Protein AF-A0A401IUI4-F1 (afdb_monomer)

Mean predicted aligned error: 10.24 Å

Radius of gyration: 19.58 Å; Cα contacts (8 Å, |Δi|>4): 121; chains: 1; bounding box: 37×36×58 Å

Sequence (141 aa):
MIPFDHRYCDVHAPLHKQYQVTSHKQKLVDYKQYNRTQRDDKANSFYRTKQWEQVRNYVVNRDMNMCQVCGNTVTNRKIVDHCIRLEYCRNPLDTANLNTLCYRCHGIKTRMEKRMVEQGKENILQHAKFSWWKKAINEKL

Nearest PDB structures (foldseek):
  7ovb-assembly1_C  TM=7.526E-01  e=6.037E-02  Legionella pneumophila subsp. pneumophila str. Philadelphia 1
  5x42-assembly1_A  TM=7.875E-01  e=7.801E-02  Legionella pneumophila
  5x1h-assembly4_I  TM=8.045E-01  e=4.401E-01  Legionella pneumophila subsp. pneumophila str. Philadelphia 1
  2qnc-assembly1_B  TM=5.754E-01  e=3.872E-01  Tequatrovirus T4

Structure (mmCIF, N/CA/C/O backbone):
data_AF-A0A401IUI4-F1
#
_entry.id   AF-A0A401IUI4-F1
#
loop_
_atom_site.group_PDB
_atom_site.id
_atom_site.type_symbol
_atom_site.label_atom_id
_atom_site.label_alt_id
_atom_site.label_comp_id
_atom_site.label_asym_id
_atom_site.label_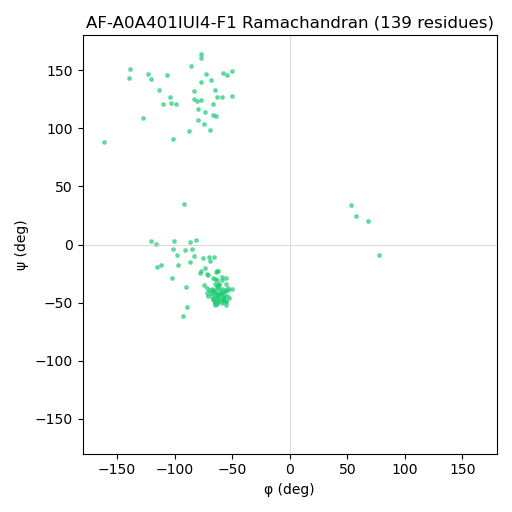entity_id
_atom_site.label_seq_id
_atom_site.pdbx_PDB_ins_code
_atom_site.Cartn_x
_atom_site.Cartn_y
_atom_site.Cartn_z
_atom_site.occupancy
_atom_site.B_iso_or_equiv
_atom_site.auth_seq_id
_atom_site.auth_comp_id
_atom_site.auth_asym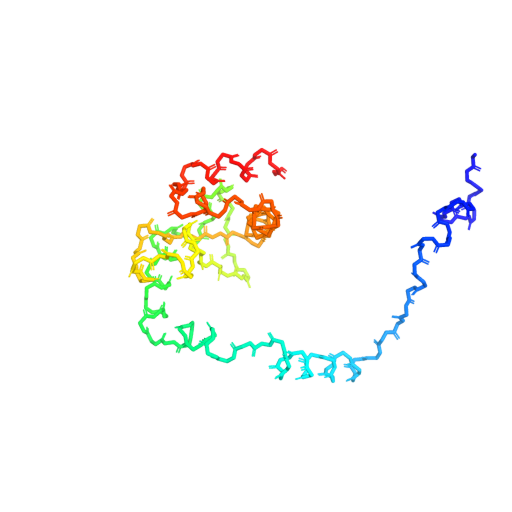_id
_atom_site.auth_atom_id
_atom_site.pdbx_PDB_model_num
ATOM 1 N N . MET A 1 1 ? -10.226 4.894 -44.217 1.00 63.16 1 MET A N 1
ATOM 2 C CA . MET A 1 1 ? -8.953 4.151 -44.325 1.00 63.16 1 MET A CA 1
ATOM 3 C C . MET A 1 1 ? -7.853 5.147 -43.989 1.00 63.16 1 MET A C 1
ATOM 5 O O . MET A 1 1 ? -7.869 6.215 -44.582 1.00 63.16 1 MET A O 1
ATOM 9 N N . ILE A 1 2 ? -7.027 4.894 -42.968 1.00 71.44 2 ILE A N 1
ATOM 10 C CA . ILE A 1 2 ? -5.956 5.831 -42.580 1.00 71.44 2 ILE A CA 1
ATOM 11 C C . ILE A 1 2 ? -4.763 5.555 -43.505 1.00 71.44 2 ILE A C 1
ATOM 13 O O . ILE A 1 2 ? -4.373 4.388 -43.602 1.00 71.44 2 ILE A O 1
ATOM 17 N N . PRO A 1 3 ? -4.230 6.564 -44.213 1.00 80.31 3 PRO A N 1
ATOM 18 C CA . PRO A 1 3 ? -3.030 6.412 -45.030 1.00 80.31 3 PRO A CA 1
ATOM 19 C C . PRO A 1 3 ? -1.858 5.843 -44.218 1.00 80.31 3 PRO A C 1
ATOM 21 O O . PRO A 1 3 ? -1.734 6.124 -43.028 1.00 80.31 3 PRO A O 1
ATOM 24 N N . PHE A 1 4 ? -0.998 5.039 -44.845 1.00 75.44 4 PHE A N 1
ATOM 25 C CA . PHE A 1 4 ? 0.097 4.331 -44.160 1.00 75.44 4 PHE A CA 1
ATOM 26 C C . PHE A 1 4 ? 1.088 5.267 -43.440 1.00 75.44 4 PHE A C 1
ATOM 28 O O . PHE A 1 4 ? 1.696 4.898 -42.438 1.00 75.44 4 PHE A O 1
ATOM 35 N N . ASP A 1 5 ? 1.234 6.490 -43.936 1.00 80.06 5 ASP A N 1
ATOM 36 C CA . ASP A 1 5 ? 2.082 7.553 -43.399 1.00 80.06 5 ASP A CA 1
ATOM 37 C C . ASP A 1 5 ? 1.426 8.356 -42.258 1.00 80.06 5 ASP A C 1
ATOM 39 O O . ASP A 1 5 ? 2.106 9.112 -41.558 1.00 80.06 5 ASP A O 1
ATOM 43 N N . HIS A 1 6 ? 0.129 8.164 -42.009 1.00 75.88 6 HIS A N 1
ATOM 44 C CA . HIS A 1 6 ? -0.621 8.873 -40.978 1.00 75.88 6 HIS A CA 1
ATOM 45 C C . HIS A 1 6 ? -0.865 7.981 -39.755 1.00 75.88 6 HIS A C 1
ATOM 47 O O . HIS A 1 6 ? -1.408 6.883 -39.838 1.00 75.88 6 HIS A O 1
ATOM 53 N N . ARG A 1 7 ? -0.495 8.474 -38.564 1.00 74.62 7 ARG A N 1
ATOM 54 C CA . ARG A 1 7 ? -0.717 7.740 -37.299 1.00 74.62 7 ARG A CA 1
ATOM 55 C C . ARG A 1 7 ? -2.155 7.821 -36.789 1.00 74.62 7 ARG A C 1
ATOM 57 O O . ARG A 1 7 ? -2.572 6.955 -36.028 1.00 74.62 7 ARG A O 1
ATOM 64 N N . TYR A 1 8 ? -2.892 8.860 -37.175 1.00 79.94 8 TYR A N 1
ATOM 65 C CA . TYR A 1 8 ? -4.257 9.126 -36.722 1.00 79.94 8 TYR A CA 1
ATOM 66 C C . TYR A 1 8 ? -5.101 9.594 -37.907 1.00 79.94 8 TYR A C 1
ATOM 68 O O . TYR A 1 8 ? -4.569 10.191 -38.839 1.00 79.94 8 TYR A O 1
ATOM 76 N N . CYS A 1 9 ? -6.409 9.334 -37.874 1.00 82.00 9 CYS A N 1
ATOM 77 C CA . CYS A 1 9 ? -7.333 9.916 -38.847 1.00 82.00 9 CYS A CA 1
ATOM 78 C C . CYS A 1 9 ? -7.629 11.384 -38.514 1.00 82.00 9 CYS A C 1
ATOM 80 O O . CYS A 1 9 ? -7.445 11.799 -37.370 1.00 82.00 9 CYS A O 1
ATOM 82 N N . ASP A 1 10 ? -8.174 12.135 -39.470 1.00 80.81 10 ASP A N 1
ATOM 83 C CA . ASP A 1 10 ? -8.453 13.577 -39.343 1.00 80.81 10 ASP A CA 1
ATOM 84 C C . ASP A 1 10 ? -9.337 13.932 -38.138 1.00 80.81 10 ASP A C 1
ATOM 86 O O . ASP A 1 10 ? -9.193 14.995 -37.540 1.00 80.81 10 ASP A O 1
ATOM 90 N N . VAL A 1 11 ? -10.209 13.007 -37.725 1.00 83.06 11 VAL A N 1
ATOM 91 C CA . VAL A 1 11 ? -11.070 13.162 -36.541 1.00 83.06 11 VAL A CA 1
ATOM 92 C C . VAL A 1 11 ? -10.283 12.995 -35.233 1.00 83.06 11 VAL A C 1
ATOM 94 O O . VAL A 1 11 ? -10.564 13.677 -34.251 1.00 83.06 11 VAL A O 1
ATOM 97 N N . HIS A 1 12 ? -9.280 12.110 -35.198 1.00 81.19 12 HIS A N 1
ATOM 98 C CA . HIS A 1 12 ? -8.490 11.817 -33.992 1.00 81.19 12 HIS A CA 1
ATOM 99 C C . HIS A 1 12 ? -7.164 12.594 -33.922 1.00 81.19 12 HIS A C 1
ATOM 101 O O . HIS A 1 12 ? -6.610 12.744 -32.834 1.00 81.19 12 HIS A O 1
ATOM 107 N N . ALA A 1 13 ? -6.676 13.141 -35.038 1.00 80.19 13 ALA A N 1
ATOM 108 C CA . ALA A 1 13 ? -5.511 14.021 -35.097 1.00 80.19 13 ALA A CA 1
ATOM 109 C C . ALA A 1 13 ? -5.589 15.226 -34.127 1.00 80.19 13 ALA A C 1
ATOM 111 O O . ALA A 1 13 ? -4.621 15.430 -33.392 1.00 80.19 13 ALA A O 1
ATOM 112 N N . PRO A 1 14 ? -6.710 15.974 -34.018 1.00 77.94 14 PRO A N 1
ATOM 113 C CA . PRO A 1 14 ? -6.818 17.096 -33.077 1.00 77.94 14 PRO A CA 1
ATOM 114 C C . PRO A 1 14 ? -6.964 16.669 -31.606 1.00 77.94 14 PRO A C 1
ATOM 116 O O . PRO A 1 14 ? -6.680 17.459 -30.707 1.00 77.94 14 PRO A O 1
ATOM 119 N N . LEU A 1 15 ? -7.382 15.427 -31.333 1.00 77.56 15 LEU A N 1
ATOM 120 C CA . LEU A 1 15 ? -7.470 14.890 -29.967 1.00 77.56 15 LEU A CA 1
ATOM 121 C C . LEU A 1 15 ? -6.096 14.488 -29.417 1.00 77.56 15 LEU A C 1
ATOM 123 O O . LEU A 1 15 ? -5.893 14.430 -28.200 1.00 77.56 15 LEU A O 1
ATOM 127 N N . HIS A 1 16 ? -5.135 14.226 -30.303 1.00 71.38 16 HIS A N 1
ATOM 128 C CA . HIS A 1 16 ? -3.774 13.919 -29.910 1.00 71.38 16 HIS A CA 1
ATOM 129 C C . HIS A 1 16 ? -3.006 15.198 -29.577 1.00 71.38 16 HIS A C 1
ATOM 131 O O . HIS A 1 16 ? -2.576 15.949 -30.448 1.00 71.38 16 HIS A O 1
ATOM 137 N N . LYS A 1 17 ? -2.755 15.417 -28.281 1.00 63.31 17 LYS A N 1
ATOM 138 C CA . LYS A 1 17 ? -1.764 16.410 -27.851 1.00 63.31 17 LYS A CA 1
ATOM 139 C C . LYS A 1 17 ? -0.406 16.042 -28.452 1.00 63.31 17 LYS A C 1
ATOM 141 O O . LYS A 1 17 ? 0.056 14.914 -28.271 1.00 63.31 17 LYS A O 1
ATOM 146 N N . GLN A 1 18 ? 0.241 16.991 -29.135 1.00 64.38 18 GLN A N 1
ATOM 147 C CA . GLN A 1 18 ? 1.627 16.830 -29.580 1.00 64.38 18 GLN A CA 1
ATOM 148 C C . GLN A 1 18 ? 2.493 16.378 -28.398 1.00 64.38 18 GLN A C 1
ATOM 150 O O . GLN A 1 18 ? 2.459 16.983 -27.324 1.00 64.38 18 GLN A O 1
ATOM 155 N N . TYR A 1 19 ? 3.251 15.297 -28.590 1.00 57.97 19 TYR A N 1
ATOM 156 C CA . TYR A 1 19 ? 4.161 14.784 -27.573 1.00 57.97 19 TYR A CA 1
ATOM 157 C C . TYR A 1 19 ? 5.319 15.772 -27.392 1.00 57.97 19 TYR A C 1
ATOM 159 O O . TYR A 1 19 ? 6.259 15.802 -28.182 1.00 57.97 19 TYR A O 1
ATOM 167 N N . GLN A 1 20 ? 5.224 16.613 -26.365 1.00 68.56 20 GLN A N 1
ATOM 168 C CA . GLN A 1 20 ? 6.263 17.574 -26.012 1.00 68.56 20 GLN A CA 1
ATOM 169 C C . GLN A 1 20 ? 7.376 16.848 -25.247 1.00 68.56 20 GLN A C 1
ATOM 171 O O . GLN A 1 20 ? 7.155 16.313 -24.156 1.00 68.56 20 GLN A O 1
ATOM 176 N N . VAL A 1 21 ? 8.582 16.812 -25.815 1.00 66.81 21 VAL A N 1
ATOM 177 C CA . VAL A 1 21 ? 9.747 16.214 -25.156 1.00 66.81 21 VAL A CA 1
ATOM 178 C C . VAL A 1 21 ? 10.218 17.162 -24.053 1.00 66.81 21 VAL A C 1
ATOM 180 O O . VAL A 1 21 ? 10.847 18.182 -24.316 1.00 66.81 21 VAL A O 1
ATOM 183 N N . THR A 1 22 ? 9.911 16.841 -22.798 1.00 73.25 22 THR A N 1
ATOM 184 C CA . THR A 1 22 ? 10.363 17.631 -21.647 1.00 73.25 22 THR A CA 1
ATOM 185 C C . THR A 1 22 ? 11.783 17.256 -21.228 1.00 73.25 22 THR A C 1
ATOM 187 O O . THR A 1 22 ? 12.117 16.079 -21.052 1.00 73.25 22 THR A O 1
ATOM 190 N N . SER A 1 23 ? 12.621 18.276 -21.023 1.00 81.94 23 SER A N 1
ATOM 191 C CA . SER A 1 23 ? 13.974 18.129 -20.475 1.00 81.94 23 SER A CA 1
ATOM 192 C C . SER A 1 23 ? 13.953 17.456 -19.096 1.00 81.94 23 SER A C 1
ATOM 194 O O . SER A 1 23 ? 13.045 17.682 -18.294 1.00 81.94 23 SER A O 1
ATOM 196 N N . HIS A 1 24 ? 14.991 16.674 -18.776 1.00 80.12 24 HIS A N 1
ATOM 197 C CA . HIS A 1 24 ? 15.165 16.063 -17.451 1.00 80.12 24 HIS A CA 1
ATOM 198 C C . HIS A 1 24 ? 15.098 17.105 -16.322 1.00 80.12 24 HIS A C 1
ATOM 200 O O . 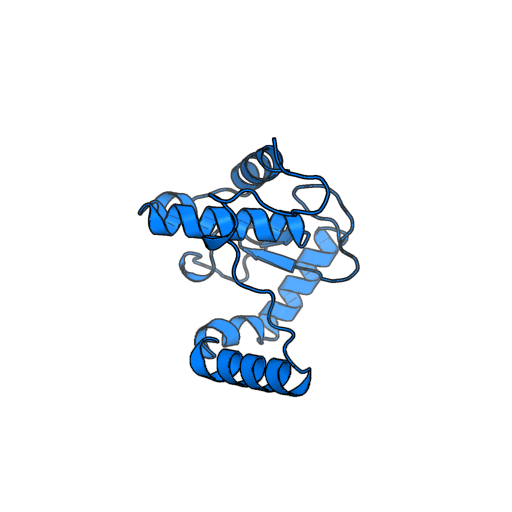HIS A 1 24 ? 14.490 16.865 -15.281 1.00 80.12 24 HIS A O 1
ATOM 206 N N . LYS A 1 25 ? 15.656 18.301 -16.556 1.00 81.75 25 LYS A N 1
ATOM 207 C CA . LYS A 1 25 ? 15.632 19.405 -15.589 1.00 81.75 25 LYS A CA 1
ATOM 208 C C . LYS A 1 25 ? 14.204 19.907 -15.348 1.00 81.75 25 LYS A C 1
ATOM 210 O O . LYS A 1 25 ? 13.836 20.130 -14.201 1.00 81.75 25 LYS A O 1
ATOM 215 N N . GLN A 1 26 ? 13.392 19.989 -16.404 1.00 81.00 26 GLN A N 1
ATOM 216 C CA . GLN A 1 26 ? 11.981 20.369 -16.308 1.00 81.00 26 GLN A CA 1
ATOM 217 C C . GLN A 1 26 ? 11.182 19.330 -15.513 1.00 81.00 26 GLN A C 1
ATOM 219 O O . GLN A 1 26 ? 10.494 19.688 -14.565 1.00 81.00 26 GLN A O 1
ATOM 224 N N . LYS A 1 27 ? 11.375 18.034 -15.797 1.00 80.31 27 LYS A N 1
ATOM 225 C CA . LYS A 1 27 ? 10.724 16.947 -15.043 1.00 80.31 27 LYS A CA 1
ATOM 226 C C . LYS A 1 27 ? 11.023 17.009 -13.543 1.00 80.31 27 LYS A C 1
ATOM 228 O O . LYS A 1 27 ? 10.136 16.759 -12.731 1.00 80.31 27 LYS A O 1
ATOM 233 N N . LEU A 1 28 ? 12.259 17.343 -13.162 1.00 81.19 28 LEU A N 1
ATOM 234 C CA . LEU A 1 28 ? 12.638 17.507 -11.755 1.00 81.19 28 LEU A CA 1
ATOM 235 C C . LEU A 1 28 ? 11.950 18.714 -11.102 1.00 81.19 28 LEU A C 1
ATOM 237 O O . LEU A 1 28 ? 11.535 18.619 -9.946 1.00 81.19 28 LEU A O 1
ATOM 241 N N . VAL A 1 29 ? 11.821 19.831 -11.825 1.00 82.06 29 VAL A N 1
ATOM 242 C CA . VAL A 1 29 ? 11.112 21.031 -11.351 1.00 82.06 29 VAL A CA 1
ATOM 243 C C . VAL A 1 29 ? 9.629 20.729 -11.151 1.00 82.06 29 VAL A C 1
ATOM 245 O O . VAL A 1 29 ? 9.117 20.961 -10.056 1.00 82.06 29 VAL A O 1
ATOM 248 N N . ASP A 1 30 ? 8.980 20.115 -12.139 1.00 78.75 30 ASP A N 1
ATOM 249 C CA . ASP A 1 30 ? 7.565 19.737 -12.078 1.00 78.75 30 ASP A CA 1
ATOM 250 C C . ASP A 1 30 ? 7.307 18.761 -10.917 1.00 78.75 30 ASP A C 1
ATOM 252 O O . ASP A 1 30 ? 6.358 18.921 -10.148 1.00 78.75 30 ASP A O 1
ATOM 256 N N . TYR A 1 31 ? 8.203 17.785 -10.717 1.00 75.88 31 TYR A N 1
ATOM 257 C CA . TYR A 1 31 ? 8.133 16.857 -9.587 1.00 75.88 31 TYR A CA 1
ATOM 258 C C . TYR A 1 31 ? 8.280 17.582 -8.244 1.00 75.88 31 TYR A C 1
ATOM 260 O O . TYR A 1 31 ? 7.549 17.294 -7.294 1.00 75.88 31 TYR A O 1
ATOM 268 N N . LYS A 1 32 ? 9.204 18.545 -8.134 1.00 76.44 32 LYS A N 1
ATOM 269 C CA . LYS A 1 32 ? 9.408 19.336 -6.910 1.00 76.44 32 LYS A CA 1
ATOM 270 C C . LYS A 1 32 ? 8.203 20.230 -6.611 1.00 76.44 32 LYS A C 1
ATOM 272 O O . LYS A 1 32 ? 7.815 20.341 -5.451 1.00 76.44 32 LYS A O 1
ATOM 277 N N . GLN A 1 33 ? 7.597 20.819 -7.640 1.00 76.19 33 GLN A N 1
ATOM 278 C CA . GLN A 1 33 ? 6.386 21.626 -7.525 1.00 76.19 33 GLN A CA 1
ATOM 279 C C . GLN A 1 33 ? 5.191 20.769 -7.091 1.00 76.19 33 GLN A C 1
ATOM 281 O O . GLN A 1 33 ? 4.556 21.097 -6.095 1.00 76.19 33 GLN A O 1
ATOM 286 N N . TYR A 1 34 ? 4.960 19.619 -7.732 1.00 66.69 34 TYR A N 1
ATOM 287 C CA . TYR A 1 34 ? 3.911 18.666 -7.348 1.00 66.69 34 TYR A CA 1
ATOM 288 C C . TYR A 1 34 ? 4.048 18.196 -5.892 1.00 66.69 34 TYR A C 1
ATOM 290 O O . TYR A 1 34 ? 3.076 18.200 -5.137 1.00 66.69 34 TYR A O 1
ATOM 298 N N . ASN A 1 35 ? 5.268 17.846 -5.465 1.00 66.12 35 ASN A N 1
ATOM 299 C CA . ASN A 1 35 ? 5.527 17.462 -4.075 1.00 66.12 35 ASN A CA 1
ATOM 300 C C . ASN A 1 35 ? 5.275 18.595 -3.070 1.00 66.12 35 ASN A C 1
ATOM 302 O O . ASN A 1 35 ? 5.088 18.300 -1.900 1.00 66.12 35 ASN A O 1
ATOM 306 N N . ARG A 1 36 ? 5.311 19.866 -3.486 1.00 63.19 36 ARG A N 1
ATOM 307 C CA . ARG A 1 36 ? 5.052 21.012 -2.603 1.00 63.19 36 ARG A CA 1
ATOM 308 C C . ARG A 1 36 ? 3.584 21.416 -2.557 1.00 63.19 36 ARG A C 1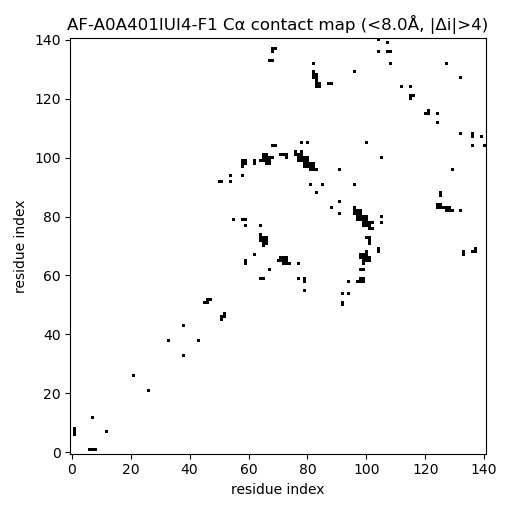
ATOM 310 O O . ARG A 1 36 ? 3.131 21.860 -1.513 1.00 63.19 36 ARG A O 1
ATOM 317 N N . THR A 1 37 ? 2.871 21.327 -3.678 1.00 62.66 37 THR A N 1
ATOM 318 C CA . THR A 1 37 ? 1.517 21.890 -3.798 1.00 62.66 37 THR A CA 1
ATOM 319 C C . THR A 1 37 ? 0.408 20.853 -3.692 1.00 62.66 37 THR A C 1
ATOM 321 O O . THR A 1 37 ? -0.681 21.195 -3.253 1.00 62.66 37 THR A O 1
ATOM 324 N N . GLN A 1 38 ? 0.666 19.606 -4.093 1.00 59.16 38 GLN A N 1
ATOM 325 C CA . GLN A 1 38 ? -0.357 18.555 -4.185 1.00 59.16 38 GLN A CA 1
ATOM 326 C C . GLN A 1 38 ? -0.127 17.404 -3.206 1.00 59.16 38 GLN A C 1
ATOM 328 O O . GLN A 1 38 ? -1.035 16.622 -2.925 1.00 59.16 38 GLN A O 1
ATOM 333 N N . ARG A 1 39 ? 1.099 17.252 -2.697 1.00 58.78 39 ARG A N 1
ATOM 334 C CA . ARG A 1 39 ? 1.423 16.206 -1.731 1.00 58.78 39 ARG A CA 1
ATOM 335 C C . ARG A 1 39 ? 1.134 16.727 -0.332 1.00 58.78 39 ARG A C 1
ATOM 337 O O . ARG A 1 39 ? 1.949 17.421 0.258 1.00 58.78 39 ARG A O 1
ATOM 344 N N . ASP A 1 40 ? -0.034 16.377 0.183 1.00 60.59 40 ASP A N 1
ATOM 345 C CA . ASP A 1 40 ? -0.425 16.734 1.540 1.00 60.59 40 ASP A CA 1
ATOM 346 C C . ASP A 1 40 ? 0.514 16.044 2.553 1.00 60.59 40 ASP A C 1
ATOM 348 O O . ASP A 1 40 ? 0.545 14.811 2.684 1.00 60.59 40 ASP A O 1
ATOM 352 N N . ASP A 1 41 ? 1.357 16.832 3.222 1.00 61.66 41 ASP A N 1
ATOM 353 C CA . ASP A 1 41 ? 2.328 16.334 4.199 1.00 61.66 41 ASP A CA 1
ATOM 354 C C . ASP A 1 41 ? 1.631 15.747 5.437 1.00 61.66 41 ASP A C 1
ATOM 356 O O . ASP A 1 41 ? 2.145 14.788 6.023 1.00 61.66 41 ASP A O 1
ATOM 360 N N . LYS A 1 42 ? 0.425 16.227 5.793 1.00 60.81 42 LYS A N 1
ATOM 361 C CA . LYS A 1 42 ? -0.382 15.625 6.867 1.00 60.81 42 LYS A CA 1
ATOM 362 C C . LYS A 1 42 ? -0.849 14.229 6.477 1.00 60.81 42 LYS A C 1
ATOM 364 O O . LYS A 1 42 ? -0.653 13.299 7.259 1.00 60.81 42 LYS A O 1
ATOM 369 N N . ALA A 1 43 ? -1.367 14.054 5.261 1.00 61.94 43 ALA A N 1
ATOM 370 C CA . ALA A 1 43 ? -1.806 12.746 4.765 1.00 61.94 43 ALA A CA 1
ATOM 371 C C . ALA A 1 43 ? -0.646 11.735 4.651 1.00 61.94 43 ALA A C 1
ATOM 373 O O . ALA A 1 43 ? -0.836 10.533 4.834 1.00 61.94 43 ALA A O 1
ATOM 374 N N . ASN A 1 44 ? 0.578 12.209 4.391 1.00 71.38 44 ASN A N 1
ATOM 375 C CA . ASN A 1 44 ? 1.763 11.352 4.292 1.00 71.38 44 ASN A CA 1
ATOM 376 C C . ASN A 1 44 ? 2.458 11.070 5.631 1.00 71.38 44 ASN A C 1
ATOM 378 O O . ASN A 1 44 ? 3.283 10.155 5.692 1.00 71.38 44 ASN A O 1
ATOM 382 N N . SER A 1 45 ? 2.150 11.824 6.690 1.00 83.88 45 SER A N 1
ATOM 383 C CA . SER A 1 45 ? 2.791 11.664 8.000 1.00 83.88 45 SER A CA 1
ATOM 384 C C . SER A 1 45 ? 2.635 10.243 8.554 1.00 83.88 45 SER A C 1
ATOM 386 O O . SER A 1 45 ? 3.622 9.659 9.001 1.00 83.88 45 SER A O 1
ATOM 388 N N . PHE A 1 46 ? 1.448 9.640 8.405 1.00 87.00 46 PHE A N 1
ATOM 389 C CA . PHE A 1 46 ? 1.157 8.260 8.806 1.00 87.00 46 PHE A CA 1
ATOM 390 C C . PHE A 1 46 ? 2.128 7.254 8.171 1.00 87.00 46 PHE A C 1
ATOM 392 O O . PHE A 1 46 ? 2.748 6.451 8.870 1.00 87.00 46 PHE A O 1
ATOM 399 N N . TYR A 1 47 ? 2.330 7.346 6.855 1.00 86.25 47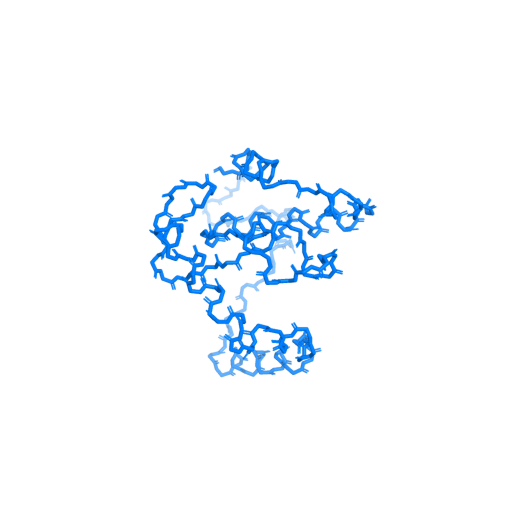 TYR A N 1
ATOM 400 C CA . TYR A 1 47 ? 3.187 6.423 6.107 1.00 86.25 47 TYR A CA 1
ATOM 401 C C . TYR A 1 47 ? 4.683 6.571 6.430 1.00 86.25 47 TYR A C 1
ATOM 403 O O . TYR A 1 47 ? 5.470 5.699 6.066 1.00 86.25 47 TYR A O 1
ATOM 411 N N . ARG A 1 48 ? 5.091 7.658 7.100 1.00 87.44 48 ARG A N 1
ATOM 412 C CA . ARG A 1 48 ? 6.468 7.871 7.583 1.00 87.44 48 ARG A CA 1
ATOM 413 C C . ARG A 1 48 ? 6.686 7.358 9.013 1.00 87.44 48 ARG A C 1
ATOM 415 O O . ARG A 1 48 ? 7.808 7.415 9.507 1.00 87.44 48 ARG A O 1
ATOM 422 N N . THR A 1 49 ? 5.644 6.887 9.700 1.00 91.88 49 THR A N 1
ATOM 423 C CA . THR A 1 49 ? 5.768 6.401 11.081 1.00 91.88 49 THR A CA 1
ATOM 424 C C . THR A 1 49 ? 6.478 5.046 11.155 1.00 91.88 49 THR A C 1
ATOM 426 O O . THR A 1 49 ? 6.293 4.177 10.302 1.00 91.88 49 THR A O 1
ATOM 429 N N . LYS A 1 50 ? 7.243 4.824 12.236 1.00 93.69 50 LYS A N 1
ATOM 430 C CA . LYS A 1 50 ? 7.892 3.526 12.513 1.00 93.69 50 LYS A CA 1
ATOM 431 C C . LYS A 1 50 ? 6.881 2.389 12.693 1.00 93.69 50 LYS A C 1
ATOM 433 O O . LYS A 1 50 ? 7.149 1.257 12.309 1.00 93.69 50 LYS A O 1
ATOM 438 N N . GLN A 1 51 ? 5.715 2.694 13.263 1.00 94.06 51 GLN A N 1
ATOM 439 C CA . GLN A 1 51 ? 4.634 1.723 13.450 1.00 94.06 51 GLN A CA 1
ATOM 440 C C . GLN A 1 51 ? 4.130 1.194 12.104 1.00 94.06 51 GLN A C 1
ATOM 442 O O . GLN A 1 51 ? 4.013 -0.017 11.920 1.00 94.06 51 GLN A O 1
ATOM 447 N N . TRP A 1 52 ? 3.895 2.091 11.139 1.00 95.00 52 TRP A N 1
ATOM 448 C CA . TRP A 1 52 ? 3.515 1.691 9.788 1.00 95.00 52 TRP A CA 1
ATOM 449 C C . TRP A 1 52 ? 4.599 0.848 9.118 1.00 95.00 52 TRP A C 1
ATOM 451 O O . TRP A 1 52 ? 4.286 -0.169 8.509 1.00 95.00 52 TRP A O 1
ATOM 461 N N . GLU A 1 53 ? 5.870 1.230 9.245 1.00 94.06 53 GLU A N 1
ATOM 462 C CA . GLU A 1 53 ? 6.980 0.462 8.678 1.00 94.06 53 GLU A CA 1
ATOM 463 C C . GLU A 1 53 ? 7.020 -0.981 9.209 1.00 94.06 53 GLU A C 1
ATOM 465 O O . GLU A 1 53 ? 7.127 -1.927 8.424 1.00 94.06 53 GLU A O 1
ATOM 470 N N . GLN A 1 54 ? 6.863 -1.165 10.522 1.00 95.38 54 GLN A N 1
ATOM 471 C CA . GLN A 1 54 ? 6.822 -2.487 11.154 1.00 95.38 54 GLN A CA 1
ATOM 472 C C . GLN A 1 54 ? 5.641 -3.324 10.654 1.00 95.38 54 GLN A C 1
ATOM 474 O O . GLN A 1 54 ? 5.829 -4.461 10.217 1.00 95.38 54 GLN A O 1
ATOM 479 N N . VAL A 1 55 ? 4.435 -2.750 10.660 1.00 96.06 55 VAL A N 1
ATOM 480 C CA . VAL A 1 55 ? 3.211 -3.422 10.198 1.00 96.06 55 VAL A CA 1
ATOM 481 C C . VAL A 1 55 ? 3.304 -3.769 8.715 1.00 96.06 55 VAL A C 1
ATOM 483 O O . VAL A 1 55 ? 2.982 -4.885 8.312 1.00 96.06 55 VAL A O 1
ATOM 486 N N . ARG A 1 56 ? 3.816 -2.852 7.894 1.00 94.81 56 ARG A N 1
ATOM 487 C CA . ARG A 1 56 ? 4.054 -3.075 6.468 1.00 94.81 56 ARG A CA 1
ATOM 488 C C . ARG A 1 56 ? 5.001 -4.250 6.244 1.00 94.81 56 ARG A C 1
ATOM 490 O O . ARG A 1 56 ? 4.710 -5.104 5.410 1.00 94.81 56 ARG A O 1
ATOM 497 N N . ASN A 1 57 ? 6.119 -4.304 6.966 1.00 94.38 57 ASN A N 1
ATOM 498 C CA . ASN A 1 57 ? 7.085 -5.394 6.838 1.00 94.38 57 ASN A CA 1
ATOM 499 C C . ASN A 1 57 ? 6.483 -6.734 7.279 1.00 94.38 57 ASN A C 1
ATOM 501 O O . ASN A 1 57 ? 6.667 -7.737 6.590 1.00 94.38 57 ASN A O 1
ATOM 505 N N . TYR A 1 58 ? 5.704 -6.738 8.364 1.00 96.06 58 TYR A N 1
ATOM 506 C CA . TYR A 1 58 ? 4.959 -7.912 8.814 1.00 96.06 58 TYR A CA 1
ATOM 507 C C . TYR A 1 58 ? 3.980 -8.419 7.744 1.00 96.06 58 TYR A C 1
ATOM 509 O O . TYR A 1 58 ? 4.024 -9.595 7.390 1.00 96.06 58 TYR A O 1
ATOM 517 N N . VAL A 1 59 ? 3.143 -7.540 7.178 1.00 96.06 59 VAL A N 1
ATOM 518 C CA . VAL A 1 59 ? 2.146 -7.903 6.154 1.00 96.06 59 VAL A CA 1
ATOM 519 C C . VAL A 1 59 ? 2.817 -8.450 4.894 1.00 96.06 59 VAL A C 1
ATOM 521 O O . VAL A 1 59 ? 2.410 -9.486 4.380 1.00 96.06 59 VAL A O 1
ATOM 524 N N . VAL A 1 60 ? 3.891 -7.807 4.431 1.00 94.44 60 VAL A N 1
ATOM 525 C CA . VAL A 1 60 ? 4.679 -8.290 3.286 1.00 94.44 60 VAL A CA 1
ATOM 526 C C . VAL A 1 60 ? 5.240 -9.691 3.537 1.00 94.44 60 VAL A C 1
ATOM 528 O O . VAL A 1 60 ? 5.248 -10.516 2.621 1.00 94.44 60 VAL A O 1
ATOM 531 N N . ASN A 1 61 ? 5.723 -9.957 4.754 1.00 94.44 61 ASN A N 1
ATOM 532 C CA . ASN A 1 61 ? 6.277 -11.256 5.123 1.00 94.44 61 ASN A CA 1
ATOM 533 C C . ASN A 1 61 ? 5.188 -12.334 5.229 1.00 94.44 61 ASN A C 1
ATOM 535 O O . ASN A 1 61 ? 5.356 -13.418 4.679 1.00 94.44 61 ASN A O 1
ATOM 539 N N . ARG A 1 62 ? 4.048 -12.012 5.859 1.00 95.56 62 ARG A N 1
ATOM 540 C CA . ARG A 1 62 ? 2.849 -12.868 5.919 1.00 95.56 62 ARG A CA 1
ATOM 541 C C . ARG A 1 62 ? 2.393 -13.280 4.520 1.00 95.56 62 ARG A C 1
ATOM 543 O O . ARG A 1 62 ? 2.096 -14.442 4.277 1.00 95.56 62 ARG A O 1
ATOM 550 N N . ASP A 1 63 ? 2.385 -12.321 3.601 1.00 94.75 63 ASP A N 1
ATOM 551 C CA . ASP A 1 63 ? 1.951 -12.502 2.218 1.00 94.75 63 ASP A CA 1
ATOM 552 C C . ASP A 1 63 ? 3.048 -13.114 1.324 1.00 94.75 63 ASP A C 1
ATOM 554 O O . ASP A 1 63 ? 2.862 -13.225 0.112 1.00 94.75 63 ASP A O 1
ATOM 558 N N . MET A 1 64 ? 4.205 -13.482 1.893 1.00 94.12 64 MET A N 1
ATOM 559 C CA . MET A 1 64 ? 5.352 -14.082 1.199 1.00 94.12 64 MET A CA 1
ATOM 560 C C . MET A 1 64 ? 5.839 -13.267 -0.010 1.00 94.12 64 MET A C 1
ATOM 562 O O . MET A 1 64 ? 6.309 -13.815 -1.004 1.00 94.12 64 MET A O 1
ATOM 566 N N . ASN A 1 65 ? 5.747 -11.935 0.061 1.00 92.88 65 ASN A N 1
ATOM 567 C CA . ASN A 1 65 ? 6.033 -11.026 -1.055 1.00 92.88 65 ASN A CA 1
ATOM 568 C C . ASN A 1 65 ? 5.187 -11.292 -2.317 1.00 92.88 65 ASN A C 1
ATOM 570 O O . ASN A 1 65 ? 5.598 -10.919 -3.417 1.00 92.88 65 ASN A O 1
ATOM 574 N N . MET A 1 66 ? 4.012 -11.906 -2.185 1.00 94.62 66 MET A N 1
ATOM 575 C CA . MET A 1 66 ? 3.102 -12.183 -3.294 1.00 94.62 66 MET A CA 1
ATOM 576 C C . MET A 1 66 ? 1.890 -11.256 -3.271 1.00 94.62 66 MET A C 1
ATOM 578 O O . MET A 1 66 ? 1.364 -10.880 -2.222 1.00 94.62 66 MET A O 1
ATOM 582 N N . CYS A 1 67 ? 1.417 -10.900 -4.463 1.00 94.44 67 CYS A N 1
ATOM 583 C CA . CYS A 1 67 ? 0.173 -10.167 -4.623 1.00 94.44 67 CYS A CA 1
ATOM 584 C C . CYS A 1 67 ? -1.013 -11.043 -4.200 1.00 94.44 67 CYS A C 1
ATOM 586 O O . CYS A 1 67 ? -1.284 -12.063 -4.830 1.00 94.44 67 CYS A O 1
ATOM 588 N N . GLN A 1 68 ? -1.788 -10.602 -3.211 1.00 94.75 68 GLN A N 1
ATOM 589 C CA . GLN A 1 68 ? -2.927 -11.364 -2.681 1.00 94.75 68 GLN A CA 1
ATOM 590 C C . GLN A 1 68 ? -4.124 -11.463 -3.651 1.00 94.75 68 GLN A C 1
ATOM 592 O O . GLN A 1 68 ? -5.053 -12.253 -3.442 1.00 94.75 68 GLN A O 1
ATOM 597 N N . VAL A 1 69 ? -4.094 -10.686 -4.740 1.00 94.25 69 VAL A N 1
ATOM 598 C CA . VAL A 1 69 ? -5.093 -10.733 -5.817 1.00 94.25 69 VAL A CA 1
ATOM 599 C C . VAL A 1 69 ? -4.665 -11.685 -6.931 1.00 94.25 69 VAL A C 1
ATOM 601 O O . VAL A 1 69 ? -5.362 -12.664 -7.177 1.00 94.25 69 VAL A O 1
ATOM 604 N N . CYS A 1 70 ? -3.532 -11.413 -7.588 1.00 93.00 70 CYS A N 1
ATOM 605 C CA . CYS A 1 70 ? -3.114 -12.128 -8.800 1.00 93.00 70 CYS A CA 1
ATOM 606 C C . CYS A 1 70 ? -2.031 -13.197 -8.578 1.00 93.00 70 CYS A C 1
ATOM 608 O O . CYS A 1 70 ? -1.621 -13.832 -9.539 1.00 93.00 70 CYS A O 1
ATOM 610 N N . GLY A 1 71 ? -1.502 -13.353 -7.361 1.00 91.31 71 GLY A N 1
ATOM 611 C CA . GLY A 1 71 ? -0.474 -14.351 -7.031 1.00 91.31 71 GLY A CA 1
ATOM 612 C C . GLY A 1 71 ? 0.955 -14.013 -7.475 1.00 91.31 71 GLY A C 1
ATOM 613 O O . GLY A 1 71 ? 1.890 -14.687 -7.067 1.00 91.31 71 GLY A O 1
ATOM 614 N N . ASN A 1 72 ? 1.162 -12.957 -8.266 1.00 90.69 72 ASN A N 1
ATOM 615 C CA . ASN A 1 72 ? 2.497 -12.605 -8.763 1.00 90.69 72 ASN A CA 1
ATOM 616 C C . ASN A 1 72 ? 3.429 -12.107 -7.649 1.00 90.69 72 ASN A C 1
ATOM 618 O O . ASN A 1 72 ? 3.025 -11.298 -6.807 1.00 90.69 72 ASN A O 1
ATOM 622 N N . THR A 1 73 ? 4.701 -12.497 -7.725 1.00 90.75 73 THR A N 1
ATOM 623 C CA . THR A 1 73 ? 5.768 -12.017 -6.839 1.00 90.75 73 THR A CA 1
ATOM 624 C C . THR A 1 73 ? 6.017 -10.520 -7.023 1.00 90.75 73 THR A C 1
ATOM 626 O O . THR A 1 73 ? 6.161 -10.015 -8.139 1.00 90.75 73 THR A O 1
ATOM 629 N N . VAL A 1 74 ? 6.097 -9.788 -5.914 1.00 86.75 74 VAL A N 1
ATOM 630 C CA . VAL A 1 74 ? 6.298 -8.339 -5.879 1.00 86.75 74 VAL A CA 1
ATOM 631 C C . VAL A 1 74 ? 7.764 -8.034 -5.554 1.00 86.75 74 VAL A C 1
ATOM 633 O O . VAL A 1 74 ? 8.151 -7.913 -4.394 1.00 86.75 74 VAL A O 1
ATOM 636 N N . THR A 1 75 ? 8.596 -7.907 -6.591 1.00 76.56 75 THR A N 1
ATOM 637 C CA . THR A 1 75 ? 10.058 -7.742 -6.460 1.00 76.56 75 THR A CA 1
ATOM 638 C C . THR A 1 75 ? 10.499 -6.280 -6.344 1.00 76.56 75 THR A C 1
ATOM 640 O O . THR A 1 75 ? 11.158 -5.907 -5.380 1.00 76.56 75 THR A O 1
ATOM 643 N N . ASN A 1 76 ? 10.093 -5.422 -7.286 1.00 66.75 76 ASN A N 1
ATOM 644 C CA . ASN A 1 76 ? 10.691 -4.085 -7.440 1.00 66.75 76 ASN A CA 1
ATOM 645 C C . ASN A 1 76 ? 9.916 -2.932 -6.780 1.00 66.75 76 ASN A C 1
ATOM 647 O O . ASN A 1 76 ? 10.420 -1.812 -6.733 1.00 66.75 76 ASN A O 1
ATOM 651 N N . ARG A 1 77 ? 8.689 -3.158 -6.287 1.00 74.38 77 ARG A N 1
ATOM 652 C CA . ARG A 1 77 ? 7.874 -2.126 -5.611 1.00 74.38 77 ARG A CA 1
ATOM 653 C C . ARG A 1 77 ? 6.761 -2.763 -4.772 1.00 74.38 77 ARG A C 1
ATOM 655 O O . ARG A 1 77 ? 5.658 -2.987 -5.261 1.00 74.38 77 ARG A O 1
ATOM 662 N N . LYS A 1 78 ? 7.074 -3.076 -3.510 1.00 79.19 78 LYS A N 1
ATOM 663 C CA . LYS A 1 78 ? 6.131 -3.683 -2.556 1.00 79.19 78 LYS A CA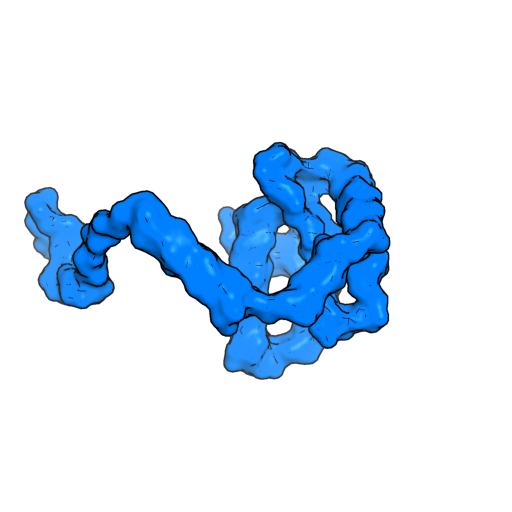 1
ATOM 664 C C . LYS A 1 78 ? 5.110 -2.649 -2.098 1.00 79.19 78 LYS A C 1
ATOM 666 O O . LYS A 1 78 ? 5.482 -1.675 -1.435 1.00 79.19 78 LYS A O 1
ATOM 671 N N . ILE A 1 79 ? 3.850 -2.858 -2.454 1.00 90.94 79 ILE A N 1
ATOM 672 C CA . ILE A 1 79 ? 2.743 -1.994 -2.052 1.00 90.94 79 ILE A CA 1
ATOM 673 C C . ILE A 1 79 ? 1.894 -2.779 -1.061 1.00 90.94 79 ILE A C 1
ATOM 675 O O . ILE A 1 79 ? 1.409 -3.858 -1.389 1.00 90.94 79 ILE A O 1
ATOM 679 N N . VAL A 1 80 ? 1.753 -2.240 0.146 1.00 94.31 80 VAL A N 1
ATOM 680 C CA . VAL A 1 80 ? 0.763 -2.703 1.119 1.00 94.31 80 VAL A CA 1
ATOM 681 C C . VAL A 1 80 ? -0.357 -1.688 1.087 1.00 94.31 80 VAL A C 1
ATOM 683 O O . VAL A 1 80 ? -0.107 -0.496 1.265 1.00 94.31 80 VAL A O 1
ATOM 686 N N . ASP A 1 81 ? -1.552 -2.169 0.791 1.00 94.31 81 ASP A N 1
ATOM 687 C CA . ASP A 1 81 ? -2.714 -1.345 0.515 1.00 94.31 81 ASP A CA 1
ATOM 688 C C . ASP A 1 81 ? -3.840 -1.652 1.505 1.00 94.31 81 ASP A C 1
ATOM 690 O O . ASP A 1 81 ? -4.047 -2.807 1.897 1.00 94.31 81 ASP A O 1
ATOM 694 N N . HIS A 1 82 ? -4.552 -0.599 1.910 1.00 94.25 82 HIS A N 1
ATOM 695 C CA . HIS A 1 82 ? -5.712 -0.694 2.787 1.00 94.25 82 HIS A CA 1
ATOM 696 C C . HIS A 1 82 ? -6.959 -1.093 1.987 1.00 94.25 82 HIS A C 1
ATOM 698 O O . HIS A 1 82 ? -7.366 -0.392 1.060 1.00 94.25 82 HIS A O 1
ATOM 704 N N . CYS A 1 83 ? -7.608 -2.192 2.374 1.00 92.88 83 CYS A N 1
ATOM 705 C CA . CYS A 1 83 ? -8.862 -2.666 1.783 1.00 92.88 83 CYS A CA 1
ATOM 706 C C . CYS A 1 83 ? -9.995 -1.640 1.964 1.00 92.88 83 CYS A C 1
ATOM 708 O O . CYS A 1 83 ? -10.683 -1.294 1.002 1.00 92.88 83 CYS A O 1
ATOM 710 N N . ILE A 1 84 ? -10.140 -1.130 3.185 1.00 91.31 84 ILE A N 1
ATOM 711 C CA . ILE A 1 84 ? -10.924 0.051 3.545 1.00 91.31 84 ILE A CA 1
ATOM 712 C C . ILE A 1 84 ? -9.946 1.217 3.651 1.00 91.31 84 ILE A C 1
ATOM 714 O O . ILE A 1 84 ? -9.023 1.154 4.465 1.00 91.31 84 ILE A O 1
ATOM 718 N N . ARG A 1 85 ? -10.149 2.268 2.845 1.00 89.81 85 ARG A N 1
ATOM 719 C CA . ARG A 1 85 ? -9.243 3.428 2.740 1.00 89.81 85 ARG A CA 1
ATOM 720 C C . ARG A 1 85 ? -8.882 4.008 4.113 1.00 89.81 85 ARG A C 1
ATOM 722 O O . ARG A 1 85 ? -9.707 4.019 5.025 1.00 89.81 85 ARG A O 1
ATOM 729 N N . LEU A 1 86 ? -7.671 4.565 4.211 1.00 88.31 86 LEU A N 1
ATOM 730 C CA . LEU A 1 86 ? -7.127 5.168 5.434 1.00 88.31 86 LEU A CA 1
ATOM 731 C C . LEU A 1 86 ? -8.086 6.182 6.087 1.00 88.31 86 LEU A C 1
ATOM 733 O O . LEU A 1 86 ? -8.221 6.197 7.303 1.00 88.31 86 LEU A O 1
ATOM 737 N N . GLU A 1 87 ? -8.787 6.976 5.273 1.00 85.56 87 GLU A N 1
ATOM 738 C CA . GLU A 1 87 ? -9.767 7.990 5.704 1.00 85.56 87 GLU A CA 1
ATOM 739 C C . GLU A 1 87 ? -10.997 7.406 6.418 1.00 85.56 87 GLU A C 1
ATOM 741 O O . GLU A 1 87 ? -11.651 8.105 7.186 1.00 85.56 87 GLU A O 1
ATOM 746 N N . TYR A 1 88 ? -11.320 6.135 6.168 1.00 86.69 88 TYR A N 1
ATOM 747 C CA . TYR A 1 88 ? -12.542 5.486 6.651 1.00 86.69 88 TYR A CA 1
ATOM 748 C C . TYR A 1 88 ? -12.285 4.403 7.702 1.00 86.69 88 TYR A C 1
ATOM 750 O O . TYR A 1 88 ? -13.208 3.961 8.388 1.00 86.69 88 TYR A O 1
ATOM 758 N N . CYS A 1 89 ? -11.050 3.914 7.813 1.00 85.56 89 CYS A N 1
ATOM 759 C CA . CYS A 1 89 ? -10.734 2.826 8.726 1.00 85.56 89 CYS A CA 1
ATOM 760 C C . CYS A 1 89 ? -10.649 3.313 10.184 1.00 85.56 89 CYS A C 1
ATOM 762 O O . CYS A 1 89 ? -10.091 4.369 10.471 1.00 85.56 89 CYS A O 1
ATOM 764 N N . ARG A 1 90 ? -11.169 2.514 11.129 1.00 87.12 90 ARG A N 1
ATOM 765 C CA . ARG A 1 90 ? -11.072 2.808 12.574 1.00 87.12 90 ARG A CA 1
ATOM 766 C C . ARG A 1 90 ? -9.656 2.614 13.116 1.00 87.12 90 ARG A C 1
ATOM 768 O O . ARG A 1 90 ? -9.222 3.363 13.983 1.00 87.12 90 ARG A O 1
ATOM 775 N N . ASN A 1 91 ? -8.962 1.589 12.621 1.00 90.94 91 ASN A N 1
ATOM 776 C CA . ASN A 1 91 ? -7.581 1.290 12.977 1.00 90.94 91 ASN A CA 1
ATOM 777 C C . ASN A 1 91 ? -6.736 1.155 11.697 1.00 90.94 91 ASN A C 1
ATOM 779 O O . ASN A 1 91 ? -6.875 0.163 10.977 1.00 90.94 91 ASN A O 1
ATOM 783 N N . PRO A 1 92 ? -5.842 2.114 11.412 1.00 90.19 92 PRO A N 1
ATOM 784 C CA . PRO A 1 92 ? -5.042 2.114 10.192 1.00 90.19 92 PRO A CA 1
ATOM 785 C C . PRO A 1 92 ? -3.886 1.102 10.202 1.00 90.19 92 PRO A C 1
ATOM 787 O O . PRO A 1 92 ? -3.289 0.856 9.153 1.00 90.19 92 PRO A O 1
ATOM 790 N N . LEU A 1 93 ? -3.574 0.519 11.365 1.00 92.75 93 LEU A N 1
ATOM 791 C CA . LEU A 1 93 ? -2.538 -0.502 11.556 1.00 92.75 93 LEU A CA 1
ATOM 792 C C . LEU A 1 93 ? -3.116 -1.925 11.643 1.00 92.75 93 LEU A C 1
ATOM 794 O O . LEU A 1 93 ? -2.367 -2.875 11.863 1.00 92.75 93 LEU A O 1
ATOM 798 N N . ASP A 1 94 ? -4.432 -2.091 11.481 1.00 94.44 94 ASP A N 1
ATOM 799 C CA . ASP A 1 94 ? -5.066 -3.407 11.492 1.00 94.44 94 ASP A CA 1
ATOM 800 C C . ASP A 1 94 ? -4.623 -4.244 10.284 1.00 94.44 94 ASP A C 1
ATOM 802 O O . ASP A 1 94 ? -4.989 -3.980 9.138 1.00 94.44 94 ASP A O 1
ATOM 806 N N . THR A 1 95 ? -3.854 -5.297 10.556 1.00 93.88 95 THR A N 1
ATOM 807 C CA . THR A 1 95 ? -3.316 -6.206 9.537 1.00 93.88 95 THR A CA 1
ATOM 808 C C . THR A 1 95 ? -4.391 -6.945 8.737 1.00 93.88 95 THR A C 1
ATOM 810 O O . THR A 1 95 ? -4.111 -7.359 7.610 1.00 93.88 95 THR A O 1
ATOM 813 N N . ALA A 1 96 ? -5.615 -7.092 9.260 1.00 92.94 96 ALA A N 1
ATOM 814 C CA . ALA A 1 96 ? -6.731 -7.694 8.528 1.00 92.94 96 ALA A CA 1
ATOM 815 C C . ALA A 1 96 ? -7.243 -6.780 7.400 1.00 92.94 96 ALA A C 1
ATOM 817 O O . ALA A 1 96 ? -7.752 -7.259 6.385 1.00 92.94 96 ALA A O 1
ATOM 818 N N . ASN A 1 97 ? -7.059 -5.465 7.546 1.00 94.69 97 ASN A N 1
ATOM 819 C CA . ASN A 1 97 ? -7.392 -4.473 6.529 1.00 94.69 97 ASN A CA 1
ATOM 820 C C . ASN A 1 97 ? -6.262 -4.278 5.496 1.00 94.69 97 ASN A C 1
ATOM 822 O O . ASN A 1 97 ? -6.432 -3.526 4.540 1.00 94.69 97 ASN A O 1
ATOM 826 N N . LEU A 1 98 ? -5.110 -4.934 5.662 1.00 95.44 98 LEU A N 1
ATOM 827 C CA . LEU A 1 98 ? -3.907 -4.704 4.860 1.00 95.44 98 LEU A CA 1
ATOM 828 C C . LEU A 1 98 ? -3.553 -5.915 4.002 1.00 95.44 98 LEU A C 1
ATOM 830 O O . LEU A 1 98 ? -3.498 -7.046 4.488 1.00 95.44 98 LEU A O 1
ATOM 834 N N . ASN A 1 99 ? -3.257 -5.669 2.725 1.00 95.19 99 ASN A N 1
ATOM 835 C CA . ASN A 1 99 ? -2.867 -6.717 1.783 1.00 95.19 99 ASN A CA 1
ATOM 836 C C . ASN A 1 99 ? -1.736 -6.254 0.864 1.00 95.19 99 ASN A C 1
ATOM 838 O O . ASN A 1 99 ? -1.702 -5.105 0.416 1.00 95.19 99 ASN A O 1
ATOM 842 N N . THR A 1 100 ? -0.825 -7.169 0.543 1.00 95.62 100 THR A N 1
ATOM 843 C CA . THR A 1 100 ? 0.246 -6.932 -0.424 1.00 95.62 100 THR A CA 1
ATOM 844 C C . THR A 1 100 ? -0.309 -7.004 -1.843 1.00 95.62 100 THR A C 1
ATOM 846 O O . THR A 1 100 ? -0.893 -8.010 -2.250 1.00 95.62 100 THR A O 1
ATOM 849 N N . LEU A 1 101 ? -0.107 -5.940 -2.621 1.00 94.69 101 LEU A N 1
ATOM 850 C CA . LEU A 1 101 ? -0.547 -5.827 -4.010 1.00 94.69 101 LEU A CA 1
ATOM 851 C C . LEU A 1 101 ? 0.630 -5.535 -4.944 1.00 94.69 101 LEU A C 1
ATOM 853 O O . LEU A 1 101 ? 1.572 -4.814 -4.610 1.00 94.69 101 LEU A O 1
ATOM 857 N N . CYS A 1 102 ? 0.549 -6.058 -6.168 1.00 93.12 102 CYS A N 1
ATOM 858 C CA . CYS A 1 102 ? 1.422 -5.619 -7.251 1.00 93.12 102 CYS A CA 1
ATOM 859 C C . CYS A 1 102 ? 0.952 -4.263 -7.806 1.00 93.12 102 CYS A C 1
ATOM 861 O O . CYS A 1 102 ? -0.218 -3.891 -7.684 1.00 93.12 102 CYS A O 1
ATOM 863 N N . TYR A 1 103 ? 1.849 -3.551 -8.493 1.00 91.25 103 TYR A N 1
ATOM 864 C CA . TYR A 1 103 ? 1.557 -2.236 -9.079 1.00 91.25 103 TYR A CA 1
ATOM 865 C C . TYR A 1 103 ? 0.310 -2.236 -9.981 1.00 91.25 103 TYR A C 1
ATOM 867 O O . TYR A 1 103 ? -0.496 -1.308 -9.932 1.00 91.25 103 TYR A O 1
ATOM 875 N N . ARG A 1 104 ? 0.114 -3.307 -10.763 1.00 91.81 104 ARG A N 1
ATOM 876 C CA . ARG A 1 104 ? -1.040 -3.461 -11.659 1.00 91.81 104 ARG A CA 1
ATOM 877 C C . ARG A 1 104 ? -2.361 -3.561 -10.889 1.00 91.81 104 ARG A C 1
ATOM 879 O O . ARG A 1 104 ? -3.282 -2.804 -11.182 1.00 91.81 104 ARG A O 1
ATOM 886 N N . CYS A 1 105 ? -2.441 -4.462 -9.906 1.00 94.00 105 CYS A N 1
ATOM 887 C CA . CYS A 1 105 ? -3.650 -4.668 -9.100 1.00 94.00 105 CYS A CA 1
ATOM 888 C C . CYS A 1 105 ? -3.977 -3.427 -8.267 1.00 94.00 105 CYS A C 1
ATOM 890 O O . CYS A 1 105 ? -5.123 -2.981 -8.252 1.00 94.00 105 CYS A O 1
ATOM 892 N N . HIS A 1 106 ? -2.957 -2.823 -7.653 1.00 94.19 106 HIS A N 1
ATOM 893 C CA . HIS A 1 106 ? -3.104 -1.566 -6.927 1.00 94.19 106 HIS A CA 1
ATOM 894 C C . HIS A 1 106 ? -3.647 -0.454 -7.839 1.00 94.19 106 HIS A C 1
ATOM 896 O O . HIS A 1 106 ? -4.621 0.205 -7.497 1.00 94.19 106 HIS A O 1
ATOM 902 N N . GLY A 1 107 ? -3.100 -0.294 -9.050 1.00 92.94 107 GLY A N 1
ATOM 903 C CA . GLY A 1 107 ? -3.584 0.705 -10.006 1.00 92.94 107 GLY A CA 1
ATOM 904 C C . GLY A 1 107 ? -5.038 0.496 -10.448 1.00 92.94 107 GLY A C 1
ATOM 905 O O . GLY A 1 107 ? -5.759 1.472 -10.656 1.00 92.94 107 GLY A O 1
ATOM 906 N N . ILE A 1 108 ? -5.497 -0.755 -10.575 1.00 94.56 108 ILE A N 1
ATOM 907 C CA . ILE A 1 108 ? -6.912 -1.062 -10.838 1.00 94.56 108 ILE A CA 1
ATOM 908 C C . ILE A 1 108 ? -7.771 -0.613 -9.656 1.00 94.56 108 ILE A C 1
ATOM 910 O O . ILE A 1 108 ? -8.719 0.144 -9.872 1.00 94.56 108 ILE A O 1
ATOM 914 N N . LYS A 1 109 ? -7.403 -1.000 -8.428 1.00 94.19 109 LYS A N 1
ATOM 915 C CA . LYS A 1 109 ? -8.116 -0.598 -7.210 1.00 94.19 109 LYS A CA 1
ATOM 916 C C . LYS A 1 109 ? -8.221 0.919 -7.088 1.00 94.19 109 LYS A 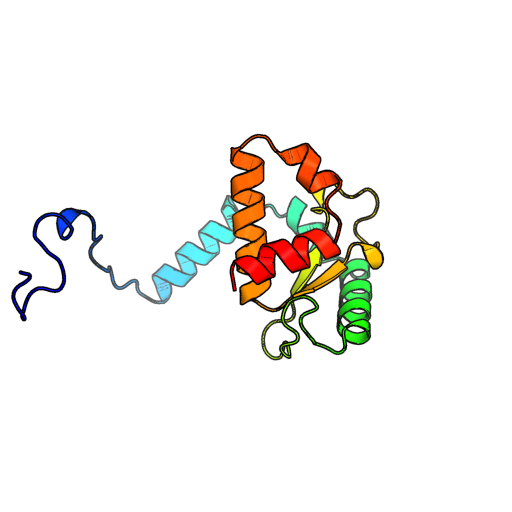C 1
ATOM 918 O O . LYS A 1 109 ? -9.333 1.428 -7.019 1.00 94.19 109 LYS A O 1
ATOM 923 N N . THR A 1 110 ? -7.110 1.650 -7.198 1.00 93.31 110 THR A N 1
ATOM 924 C CA . THR A 1 110 ? -7.112 3.119 -7.097 1.00 93.31 110 THR A CA 1
ATOM 925 C C . THR A 1 110 ? -8.053 3.772 -8.117 1.00 93.31 110 THR A C 1
ATOM 927 O O . THR A 1 110 ? -8.742 4.738 -7.799 1.00 93.31 110 THR A O 1
ATOM 930 N N . ARG A 1 111 ? -8.116 3.265 -9.358 1.00 94.19 111 ARG A N 1
ATOM 931 C CA . ARG A 1 111 ? -9.052 3.790 -10.372 1.00 94.19 111 ARG A CA 1
ATOM 932 C C . ARG A 1 111 ? -10.509 3.498 -10.023 1.00 94.19 111 ARG A C 1
ATOM 934 O O . ARG A 1 111 ? -11.368 4.338 -10.276 1.00 94.19 111 ARG A O 1
ATOM 941 N N . MET A 1 112 ? -10.786 2.317 -9.476 1.00 93.50 112 MET A N 1
ATOM 942 C CA . MET A 1 112 ? -12.130 1.940 -9.041 1.00 93.50 112 MET A CA 1
ATOM 943 C C . MET A 1 112 ? -12.584 2.779 -7.850 1.00 93.50 112 MET A C 1
ATOM 945 O O . MET A 1 112 ? -13.695 3.293 -7.878 1.00 93.50 112 MET A O 1
ATOM 949 N N . GLU A 1 113 ? -11.716 2.984 -6.860 1.00 93.12 113 GLU A N 1
ATOM 950 C CA . GLU A 1 113 ? -11.992 3.844 -5.707 1.00 93.12 113 GLU A CA 1
ATOM 951 C C . GLU A 1 113 ? -12.322 5.270 -6.140 1.00 93.12 113 GLU A C 1
ATOM 953 O O . GLU A 1 113 ? -13.360 5.790 -5.745 1.00 93.12 113 GLU A O 1
ATOM 958 N N . LYS A 1 114 ? -11.504 5.869 -7.018 1.00 92.19 114 LYS A N 1
ATOM 959 C CA . LYS A 1 114 ? -11.772 7.211 -7.562 1.00 92.19 114 LYS A CA 1
ATOM 960 C C . LYS A 1 114 ? -13.147 7.298 -8.219 1.00 92.19 114 LYS A C 1
ATOM 962 O O . LYS A 1 114 ? -13.934 8.169 -7.872 1.00 92.19 114 LYS A O 1
ATOM 967 N N . ARG A 1 115 ? -13.473 6.336 -9.087 1.00 92.81 115 ARG A N 1
ATOM 968 C CA . ARG A 1 115 ? -14.785 6.269 -9.744 1.00 92.81 115 ARG A CA 1
ATOM 969 C C . ARG A 1 115 ? -15.930 6.114 -8.739 1.00 92.81 115 ARG A C 1
ATOM 971 O O . ARG A 1 115 ? -17.007 6.654 -8.953 1.00 92.81 115 ARG A O 1
ATOM 978 N N . MET A 1 116 ? -15.737 5.339 -7.674 1.00 92.06 116 MET A N 1
ATOM 979 C CA . MET A 1 116 ? -16.761 5.136 -6.646 1.00 92.06 116 MET A CA 1
ATOM 980 C C . MET A 1 116 ? -16.995 6.399 -5.815 1.00 92.06 116 MET A C 1
ATOM 982 O O . MET A 1 116 ? -18.150 6.708 -5.536 1.00 92.06 116 MET A O 1
ATOM 986 N N . VAL A 1 117 ? -15.936 7.142 -5.484 1.00 90.19 117 VAL A N 1
ATOM 987 C CA . VAL A 1 117 ? -16.035 8.454 -4.824 1.00 90.19 117 VAL A CA 1
ATOM 988 C C . VAL A 1 117 ? -16.767 9.454 -5.725 1.00 90.19 117 VAL A C 1
ATOM 990 O O . VAL A 1 117 ? -17.739 10.059 -5.291 1.00 90.19 117 VAL A O 1
ATOM 993 N N . GLU A 1 118 ? -16.400 9.549 -7.007 1.00 90.75 118 GLU A N 1
ATOM 994 C CA . GLU A 1 118 ? -17.079 10.417 -7.990 1.00 90.75 118 GLU A CA 1
ATOM 995 C C . GLU A 1 118 ? -18.578 10.090 -8.148 1.00 90.75 118 GLU A C 1
ATOM 997 O O . GLU A 1 118 ? -19.384 10.971 -8.428 1.00 90.75 118 GLU A O 1
ATOM 1002 N N . GLN A 1 119 ? -18.966 8.827 -7.950 1.00 91.25 119 GLN A N 1
ATOM 1003 C CA . GLN A 1 119 ? -20.361 8.369 -7.993 1.00 91.25 119 GLN A CA 1
ATOM 1004 C C . GLN A 1 119 ? -21.104 8.507 -6.652 1.00 91.25 119 GLN A C 1
ATOM 1006 O O . GLN A 1 119 ? -22.242 8.046 -6.554 1.00 91.25 119 GLN A O 1
ATOM 1011 N N . GLY A 1 120 ? -20.475 9.052 -5.605 1.00 90.12 120 GLY A N 1
ATOM 1012 C CA . GLY A 1 120 ? -21.065 9.15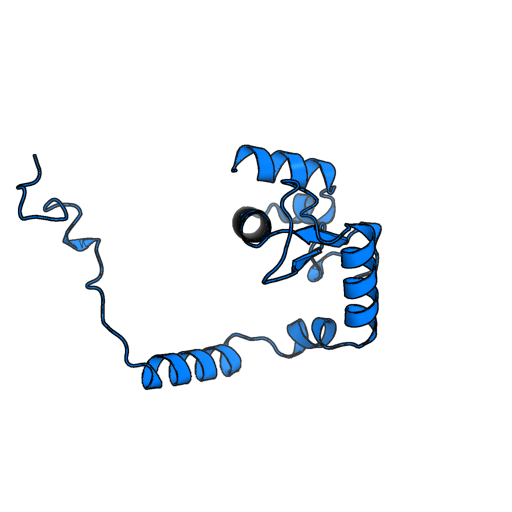7 -4.265 1.00 90.12 120 GLY A CA 1
ATOM 1013 C C . GLY A 1 120 ? -21.257 7.810 -3.553 1.00 90.12 120 GLY A C 1
ATOM 1014 O O . GLY A 1 120 ? -22.053 7.698 -2.625 1.00 90.12 120 GLY A O 1
ATOM 1015 N N . LYS A 1 121 ? -20.545 6.755 -3.970 1.00 89.00 121 LYS A N 1
ATOM 1016 C CA . LYS A 1 121 ? -20.659 5.385 -3.427 1.00 89.00 121 LYS A CA 1
ATOM 1017 C C . LYS A 1 121 ? -19.681 5.114 -2.283 1.00 89.00 121 LYS A C 1
ATOM 1019 O O . LYS A 1 121 ? -19.182 3.997 -2.131 1.00 89.00 121 LYS A O 1
ATOM 1024 N N . GLU A 1 122 ? -19.407 6.120 -1.461 1.00 87.06 122 GLU A N 1
ATOM 1025 C CA . GLU A 1 122 ? -18.414 6.031 -0.385 1.00 87.06 122 GLU A CA 1
ATOM 1026 C C . GLU A 1 122 ? -18.779 4.988 0.676 1.00 87.06 122 GLU A C 1
ATOM 1028 O O . GLU A 1 122 ? -17.907 4.254 1.130 1.00 87.06 122 GLU A O 1
ATOM 1033 N N . ASN A 1 123 ? -20.068 4.825 0.988 1.00 88.62 123 ASN A N 1
ATOM 1034 C CA . ASN A 1 123 ? -20.548 3.816 1.943 1.00 88.62 123 ASN A CA 1
ATOM 1035 C C . ASN A 1 123 ? -20.100 2.390 1.577 1.00 88.62 123 ASN A C 1
ATOM 1037 O O . ASN A 1 123 ? -19.806 1.579 2.452 1.00 88.62 123 ASN A O 1
ATOM 1041 N N . ILE A 1 124 ? -19.996 2.079 0.279 1.00 88.44 124 ILE A N 1
ATOM 1042 C CA . ILE A 1 124 ? -19.509 0.771 -0.177 1.00 88.44 124 ILE A CA 1
ATOM 1043 C C . ILE A 1 124 ? -18.019 0.626 0.147 1.00 88.44 124 ILE A C 1
ATOM 1045 O O . ILE A 1 124 ? -17.598 -0.425 0.623 1.00 88.44 124 ILE A O 1
ATOM 1049 N N . LEU A 1 125 ? -17.224 1.682 -0.056 1.00 87.12 125 LEU A N 1
ATOM 1050 C CA . LEU A 1 125 ? -15.785 1.691 0.232 1.00 87.12 125 LEU A CA 1
ATOM 1051 C C . LEU A 1 125 ? -15.480 1.541 1.730 1.00 87.12 125 LEU A C 1
ATOM 1053 O O . LEU A 1 125 ? -14.447 0.977 2.082 1.00 87.12 125 LEU A O 1
ATOM 1057 N N . GLN A 1 126 ? -16.376 2.007 2.604 1.00 87.94 126 GLN A N 1
ATOM 1058 C CA . GLN A 1 126 ? -16.238 1.899 4.062 1.00 87.94 126 GLN A CA 1
ATOM 1059 C C . GLN A 1 126 ? -16.445 0.469 4.587 1.00 87.94 126 GLN A C 1
ATOM 1061 O O . GLN A 1 126 ? -15.918 0.112 5.639 1.00 87.94 126 GLN A O 1
ATOM 1066 N N . HIS A 1 127 ? -17.198 -0.359 3.857 1.00 88.31 127 HIS A N 1
ATOM 1067 C CA . HIS A 1 127 ? -17.584 -1.710 4.283 1.00 88.31 127 HIS A CA 1
ATOM 1068 C C . HIS A 1 127 ? -17.098 -2.818 3.336 1.00 88.31 127 HIS A C 1
ATOM 1070 O O . HIS A 1 127 ? -17.407 -3.996 3.539 1.00 88.31 127 HIS A O 1
ATOM 1076 N N . ALA A 1 128 ? -16.341 -2.462 2.297 1.00 90.25 128 ALA A N 1
ATOM 1077 C CA . ALA A 1 128 ? -15.828 -3.409 1.322 1.00 90.25 128 ALA A CA 1
ATOM 1078 C C . ALA A 1 128 ? -14.868 -4.411 1.978 1.00 90.25 128 ALA A C 1
ATOM 1080 O O . ALA A 1 128 ? -13.882 -4.044 2.618 1.00 90.25 128 ALA A O 1
ATOM 1081 N N . LYS A 1 129 ? -15.143 -5.702 1.771 1.00 92.06 129 LYS A N 1
ATOM 1082 C CA . LYS A 1 129 ? -14.263 -6.798 2.190 1.00 92.06 129 LYS A CA 1
ATOM 1083 C C . LYS A 1 129 ? -13.203 -7.070 1.131 1.00 92.06 129 LYS A C 1
ATOM 1085 O O . LYS A 1 129 ? -13.445 -6.911 -0.067 1.00 92.06 129 LYS A O 1
ATOM 1090 N N . PHE A 1 130 ? -12.063 -7.604 1.560 1.00 92.38 130 PHE A N 1
ATOM 1091 C CA . PHE A 1 130 ? -10.973 -7.926 0.640 1.00 92.38 130 PHE A CA 1
ATOM 1092 C C . PHE A 1 130 ? -11.374 -8.964 -0.419 1.00 92.38 130 PHE A C 1
ATOM 1094 O O . PHE A 1 130 ? -10.975 -8.851 -1.573 1.00 92.38 130 PHE A O 1
ATOM 1101 N N . SER A 1 131 ? -12.227 -9.933 -0.071 1.00 93.00 131 SER A N 1
ATOM 1102 C CA . SER A 1 131 ? -12.755 -10.922 -1.023 1.00 93.00 131 SER A CA 1
ATOM 1103 C C . SER A 1 131 ? -13.509 -10.280 -2.191 1.00 93.00 131 SER A C 1
ATOM 1105 O O . SER A 1 131 ? -13.363 -10.715 -3.335 1.00 93.00 131 SER A O 1
ATOM 1107 N N . TRP A 1 132 ? -14.267 -9.215 -1.920 1.00 93.88 132 TRP A N 1
ATOM 1108 C CA . TRP A 1 132 ? -14.961 -8.449 -2.950 1.00 93.88 132 TRP A CA 1
ATOM 1109 C C . TRP A 1 132 ? -13.963 -7.724 -3.854 1.00 93.88 132 TRP A C 1
ATOM 1111 O O . TRP A 1 132 ? -14.041 -7.859 -5.073 1.00 93.88 132 TRP A O 1
ATOM 1121 N N . TRP A 1 133 ? -12.969 -7.044 -3.270 1.00 93.75 133 TRP A N 1
ATOM 1122 C CA . TRP A 1 133 ? -11.907 -6.384 -4.036 1.00 93.75 133 TRP A CA 1
ATOM 1123 C C . TRP A 1 133 ? -11.117 -7.357 -4.900 1.00 93.75 133 TRP A C 1
ATOM 1125 O O . TRP A 1 133 ? -10.847 -7.064 -6.061 1.00 93.75 133 TRP A O 1
ATOM 1135 N N . LYS A 1 134 ? -10.785 -8.534 -4.367 1.00 93.88 134 LYS A N 1
ATOM 1136 C CA . LYS A 1 134 ? -10.087 -9.580 -5.111 1.00 93.88 134 LYS A CA 1
ATOM 1137 C C . LYS A 1 134 ? -10.861 -9.971 -6.366 1.00 93.88 134 LYS A C 1
ATOM 1139 O O . LYS A 1 134 ? -10.274 -9.990 -7.442 1.00 93.88 134 LYS A O 1
ATOM 1144 N N . LYS A 1 135 ? -12.171 -10.209 -6.250 1.00 94.19 135 LYS A N 1
ATOM 1145 C CA . LYS A 1 135 ? -13.035 -10.507 -7.400 1.00 94.19 135 LYS A CA 1
ATOM 1146 C C . LYS A 1 135 ? -13.108 -9.327 -8.374 1.00 94.19 135 LYS A C 1
ATOM 1148 O O . LYS A 1 135 ? -12.833 -9.496 -9.557 1.00 94.19 135 LYS A O 1
ATOM 1153 N N . ALA A 1 136 ? -13.404 -8.135 -7.865 1.00 93.12 136 ALA A N 1
ATOM 1154 C CA . ALA A 1 136 ? -13.614 -6.939 -8.674 1.00 93.12 136 ALA A CA 1
ATOM 1155 C C . ALA A 1 136 ? -12.357 -6.513 -9.457 1.00 93.12 136 ALA A C 1
ATOM 1157 O O . ALA A 1 136 ? -12.452 -6.082 -10.604 1.00 93.12 136 ALA A O 1
ATOM 1158 N N . ILE A 1 137 ? -11.170 -6.659 -8.857 1.00 93.88 137 ILE A N 1
ATOM 1159 C CA . ILE A 1 137 ? -9.891 -6.401 -9.528 1.00 93.88 137 ILE A CA 1
ATOM 1160 C C . ILE A 1 137 ? -9.604 -7.498 -10.556 1.00 93.88 137 ILE A C 1
ATOM 1162 O O . ILE A 1 137 ? -9.159 -7.176 -11.654 1.00 93.88 137 ILE A O 1
ATOM 1166 N N . ASN A 1 138 ? -9.872 -8.767 -10.230 1.00 91.19 138 ASN A N 1
ATOM 1167 C CA . ASN A 1 138 ? -9.606 -9.890 -11.129 1.00 91.19 138 ASN A CA 1
ATOM 1168 C C . ASN A 1 138 ? -10.463 -9.852 -12.404 1.00 91.19 138 ASN A C 1
ATOM 1170 O O . ASN A 1 138 ? -9.969 -10.174 -13.472 1.00 91.19 138 ASN A O 1
ATOM 1174 N N . GLU A 1 139 ? -11.703 -9.364 -12.326 1.00 91.81 139 GLU A N 1
ATOM 1175 C CA . GLU A 1 139 ? -12.564 -9.119 -13.498 1.00 91.81 139 GLU A CA 1
ATOM 1176 C C . GLU A 1 139 ? -12.042 -8.011 -14.438 1.00 91.81 139 GLU A C 1
ATOM 1178 O O . GLU A 1 139 ? -12.587 -7.799 -15.523 1.00 91.81 139 GLU A O 1
ATOM 1183 N N . LYS A 1 140 ? -11.025 -7.250 -14.016 1.00 86.25 140 LYS A N 1
ATOM 1184 C CA . LYS A 1 140 ? -10.393 -6.162 -14.781 1.00 86.25 140 LYS A CA 1
ATOM 1185 C C . LYS A 1 140 ? -8.921 -6.442 -15.119 1.00 86.25 140 LYS A C 1
ATOM 1187 O O . LYS A 1 140 ? -8.264 -5.557 -15.683 1.00 86.25 140 LYS A O 1
ATOM 1192 N N . LEU A 1 141 ? -8.393 -7.602 -14.716 1.00 78.00 141 LEU A N 1
ATOM 1193 C CA . LEU A 1 141 ? -7.082 -8.112 -15.133 1.00 78.00 141 LEU A CA 1
ATOM 1194 C C . LEU A 1 141 ? -7.170 -8.730 -16.533 1.00 78.00 141 LEU A C 1
ATOM 1196 O O . LEU A 1 141 ? -6.099 -8.757 -17.181 1.00 78.00 141 LEU A O 1
#

Foldseek 3Di:
DAPPPDPDDPVCVVVDDDPDDDDPVRVVVVVVVCCVPVVDVVVCVVVPDPLVVVLLVVQCVVQVCAAPQPRDHADPDWDKDFQQDPVQDPDPSPSQRIHTHHPLLVVLVVVVVVVCVVVVVNVCSNPGHVVNSSVSSVVVD

Solvent-accessible surface area (backbone atoms only — not comparable to full-atom values): 8466 Å² total; per-residue (Å²): 133,69,56,95,90,46,94,54,46,85,85,50,46,79,73,54,75,80,86,74,87,72,51,74,71,54,54,52,50,53,50,53,49,44,56,67,77,69,47,57,63,74,76,46,48,59,76,70,34,69,66,47,51,52,50,48,53,50,47,34,56,77,43,69,42,24,12,78,68,82,63,48,75,39,80,92,58,77,39,74,44,57,54,33,46,73,94,63,40,94,58,83,78,45,66,91,45,46,45,30,33,33,68,68,59,45,54,49,48,55,54,51,52,53,53,33,52,77,67,68,42,49,73,55,46,61,68,45,50,60,71,57,52,39,51,61,45,57,80,72,108

pLDDT: mean 85.41, 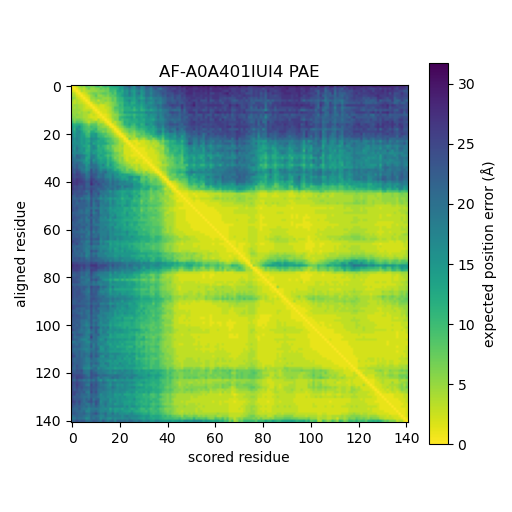std 10.5, range [57.97, 96.06]

Organism: NCBI:txid1808352

InterPro domains:
  IPR002711 HNH endonuclease [PF01844] (67-110)

Secondary structure (DSSP, 8-state):
---TT-SS-TTTTTTS-------HHHHHHHHHHHHHHTS-HHHHHGGGSHHHHHHHHHHHHHTTTB-TTT--B--S--EEEESS-TTT-S-TT-GGGEEEE-HHHHHHHHHHHHHHHHTT-HHHHHH--HHHHHHHHHTT-